Protein AF-A0A954C114-F1 (afdb_monomer_lite)

pLDDT: mean 78.1, std 11.76, range [58.94, 95.31]

Secondary structure (DSSP, 8-state):
-HHHHHHHHHHHHHHHHH----PPPPP---S-HHHHHHHHHHHT-----------

Radius of gyration: 23.62 Å; chains: 1; bounding box: 30×61×40 Å

Structure (mmCIF, N/CA/C/O backbone):
data_AF-A0A954C114-F1
#
_entry.id   AF-A0A954C114-F1
#
loop_
_atom_site.group_PDB
_atom_site.id
_atom_site.type_symbol
_atom_site.label_atom_id
_atom_site.label_alt_id
_atom_site.label_comp_id
_atom_site.label_asym_id
_atom_site.label_entity_id
_atom_site.label_seq_id
_atom_site.pdbx_PDB_ins_code
_atom_site.Cartn_x
_atom_site.Cartn_y
_atom_site.Cartn_z
_atom_site.occupancy
_atom_site.B_iso_or_equiv
_atom_site.auth_seq_id
_atom_site.auth_comp_id
_atom_site.auth_asym_id
_atom_site.auth_atom_id
_atom_site.pdbx_PDB_model_num
ATOM 1 N N . MET A 1 1 ? 16.011 49.924 -29.619 1.00 58.94 1 MET A N 1
ATOM 2 C CA . MET A 1 1 ? 15.388 48.789 -30.347 1.00 58.94 1 MET A CA 1
ATOM 3 C C . MET A 1 1 ? 16.167 47.473 -30.241 1.00 58.94 1 MET A C 1
ATOM 5 O O . MET A 1 1 ? 15.531 46.459 -30.015 1.00 58.94 1 MET A O 1
ATOM 9 N N . LYS A 1 2 ? 17.509 47.447 -30.338 1.00 61.34 2 LYS A N 1
ATOM 10 C CA . LYS A 1 2 ? 18.294 46.189 -30.275 1.00 61.34 2 LYS A CA 1
ATOM 11 C C . LYS A 1 2 ? 18.206 45.428 -28.935 1.00 61.34 2 LYS A C 1
ATOM 13 O O . LYS A 1 2 ? 18.133 44.209 -28.940 1.00 61.34 2 LYS A O 1
ATOM 18 N N . ILE A 1 3 ? 18.159 46.140 -27.805 1.00 69.38 3 ILE A N 1
ATOM 19 C CA . ILE A 1 3 ? 18.116 45.538 -26.454 1.00 69.38 3 ILE A CA 1
ATOM 20 C C . ILE A 1 3 ? 16.745 44.912 -26.151 1.00 69.38 3 ILE A C 1
ATOM 22 O O . ILE A 1 3 ? 16.673 43.855 -25.539 1.00 69.38 3 ILE A O 1
ATOM 26 N N . LEU A 1 4 ? 15.658 45.519 -26.643 1.00 72.12 4 LEU A N 1
ATOM 27 C CA . LEU A 1 4 ? 14.300 44.999 -26.457 1.00 72.12 4 LEU A CA 1
ATOM 28 C C . LEU A 1 4 ? 14.126 43.639 -27.150 1.00 72.12 4 LEU A C 1
ATOM 30 O O . LEU A 1 4 ? 13.595 42.708 -26.556 1.00 72.12 4 LEU A O 1
ATOM 34 N N . ASN A 1 5 ? 14.666 43.495 -28.364 1.00 70.81 5 ASN A N 1
ATOM 35 C CA . ASN A 1 5 ? 14.640 42.229 -29.099 1.00 70.81 5 ASN A CA 1
ATOM 36 C C . ASN A 1 5 ? 15.469 41.134 -28.412 1.00 70.81 5 ASN A C 1
ATOM 38 O O . ASN A 1 5 ? 15.095 39.968 -28.465 1.00 70.81 5 ASN A O 1
ATOM 42 N N . LEU A 1 6 ? 16.567 41.503 -27.744 1.00 71.62 6 LEU A N 1
ATOM 43 C CA . LEU A 1 6 ? 17.393 40.555 -26.995 1.00 71.62 6 LEU A CA 1
ATOM 44 C C . LEU A 1 6 ? 16.659 40.021 -25.755 1.00 71.62 6 LEU A C 1
ATOM 46 O O . LEU A 1 6 ? 16.703 38.826 -25.489 1.00 71.62 6 LEU A O 1
ATOM 50 N N . ILE A 1 7 ? 15.940 40.886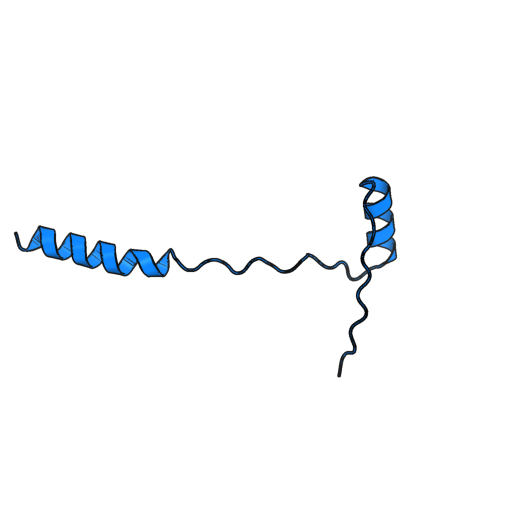 -25.034 1.00 75.12 7 ILE A N 1
ATOM 51 C CA . ILE A 1 7 ? 15.154 40.495 -23.852 1.00 75.12 7 ILE A CA 1
ATOM 52 C C . ILE A 1 7 ? 14.008 39.555 -24.243 1.00 75.12 7 ILE A C 1
ATOM 54 O O . ILE A 1 7 ? 13.797 38.536 -23.588 1.00 75.12 7 ILE A O 1
ATOM 58 N N . VAL A 1 8 ? 13.304 39.858 -25.337 1.00 75.12 8 VAL A N 1
ATOM 59 C CA . VAL A 1 8 ? 12.224 39.000 -25.853 1.00 75.12 8 VAL A CA 1
ATOM 60 C C . VAL A 1 8 ? 12.764 37.632 -26.278 1.00 75.12 8 VAL A C 1
ATOM 62 O O . VAL A 1 8 ? 12.140 36.613 -25.992 1.00 75.12 8 VAL A O 1
ATOM 65 N N . LEU A 1 9 ? 13.949 37.591 -26.895 1.00 73.50 9 LEU A N 1
ATOM 66 C CA . LEU A 1 9 ? 14.589 36.337 -27.285 1.00 73.50 9 LEU A CA 1
ATOM 67 C C . LEU A 1 9 ? 14.931 35.477 -26.059 1.00 73.50 9 LEU A C 1
ATOM 69 O O . LEU A 1 9 ? 14.584 34.302 -26.029 1.00 73.50 9 LEU A O 1
ATOM 73 N N . VAL A 1 10 ? 15.538 36.058 -25.018 1.00 73.75 10 VAL A N 1
ATOM 74 C CA . VAL A 1 10 ? 15.873 35.331 -23.778 1.00 73.75 10 VAL A CA 1
ATOM 75 C C . VAL A 1 10 ? 14.616 34.804 -23.071 1.00 73.75 10 VAL A C 1
ATOM 77 O O . VAL A 1 10 ? 14.609 33.664 -22.606 1.00 73.75 10 VAL A O 1
ATOM 80 N N . ALA A 1 11 ? 13.532 35.584 -23.042 1.00 67.19 11 ALA A N 1
ATOM 81 C CA . ALA A 1 11 ? 12.265 35.162 -22.444 1.00 67.19 11 ALA A CA 1
ATOM 82 C C . ALA A 1 11 ? 11.625 33.962 -23.174 1.00 67.19 11 ALA A C 1
ATOM 84 O O . ALA A 1 11 ? 11.074 33.072 -22.526 1.00 67.19 11 ALA A O 1
ATOM 85 N N . LEU A 1 12 ? 11.744 33.895 -24.505 1.00 68.12 12 LEU A N 1
ATOM 86 C CA . LEU A 1 12 ? 11.212 32.790 -25.313 1.00 68.12 12 LEU A CA 1
ATOM 87 C C . LEU A 1 12 ? 11.966 31.467 -25.095 1.00 68.12 12 LEU A C 1
ATOM 89 O O . LEU A 1 12 ? 11.348 30.407 -25.144 1.00 68.12 12 LEU A O 1
ATOM 93 N N . PHE A 1 13 ? 13.272 31.512 -24.805 1.00 66.62 13 PHE A N 1
ATOM 94 C CA . PHE A 1 13 ? 14.068 30.309 -24.516 1.00 66.62 13 PHE A CA 1
ATOM 95 C C . PHE A 1 13 ? 13.932 29.805 -23.068 1.00 66.62 13 PHE A C 1
ATOM 97 O O . PHE A 1 13 ? 14.191 28.631 -22.813 1.00 66.62 13 PHE A O 1
ATOM 104 N N . ALA A 1 14 ? 13.488 30.644 -22.125 1.00 61.75 14 ALA A N 1
ATOM 105 C CA . ALA A 1 14 ? 13.244 30.240 -20.734 1.00 61.75 14 ALA A CA 1
ATOM 106 C C . ALA A 1 14 ? 11.889 29.530 -20.527 1.00 61.75 14 ALA A C 1
ATOM 108 O O . ALA A 1 14 ? 11.742 28.728 -19.605 1.00 61.75 14 ALA A O 1
ATOM 109 N N . ALA A 1 15 ? 10.907 29.790 -21.396 1.00 62.16 15 ALA A N 1
ATOM 110 C CA . ALA A 1 15 ? 9.579 29.178 -21.336 1.00 62.16 15 ALA A CA 1
ATOM 111 C C . ALA A 1 15 ? 9.575 27.632 -21.457 1.00 62.16 15 ALA A C 1
ATOM 113 O O . ALA A 1 15 ? 8.930 26.990 -20.627 1.00 62.16 15 ALA A O 1
ATOM 114 N N . PRO A 1 16 ? 10.298 26.991 -22.403 1.00 63.75 16 PRO A N 1
ATOM 115 C CA . PRO A 1 16 ? 10.285 25.531 -22.529 1.00 63.75 16 PRO A CA 1
ATOM 116 C C . PRO A 1 16 ? 11.023 24.805 -21.395 1.00 63.75 16 PRO A C 1
ATOM 118 O O . PRO A 1 16 ? 10.704 23.655 -21.116 1.00 63.75 16 PRO A O 1
ATOM 121 N N . LEU A 1 17 ? 11.969 25.460 -20.708 1.00 59.69 17 LEU A N 1
ATOM 122 C CA . LEU A 1 17 ? 12.677 24.860 -19.568 1.00 59.69 17 LEU A CA 1
ATOM 123 C C . LEU A 1 17 ? 11.769 24.732 -18.329 1.00 59.69 17 LEU A C 1
ATOM 125 O O . LEU A 1 17 ? 11.951 23.835 -17.511 1.00 59.69 17 LEU A O 1
ATOM 129 N N . MET A 1 18 ? 10.782 25.625 -18.210 1.00 59.41 18 MET A N 1
ATOM 130 C CA . MET A 1 18 ? 9.771 25.641 -17.144 1.00 59.41 18 MET A CA 1
ATOM 131 C C . MET A 1 18 ? 8.522 24.817 -17.498 1.00 59.41 18 MET A C 1
ATOM 133 O O . MET A 1 18 ? 7.734 24.494 -16.616 1.00 59.41 18 MET A O 1
ATOM 137 N N . ALA A 1 19 ? 8.352 24.464 -18.777 1.00 61.56 19 ALA A N 1
ATOM 138 C CA . ALA A 1 19 ? 7.276 23.609 -19.285 1.00 61.56 19 ALA A CA 1
ATOM 139 C C . ALA A 1 19 ? 7.616 22.108 -19.217 1.00 61.56 19 ALA A C 1
ATOM 141 O O . ALA A 1 19 ? 6.940 21.284 -19.833 1.00 61.56 19 ALA A O 1
ATOM 142 N N . GLY A 1 20 ? 8.667 21.737 -18.480 1.00 65.81 20 GLY A N 1
ATOM 143 C CA . GLY A 1 20 ? 8.885 20.359 -18.067 1.00 65.81 20 GLY A CA 1
ATOM 144 C C . GLY A 1 20 ? 7.807 19.968 -17.065 1.00 65.81 20 GLY A C 1
ATOM 145 O O . GLY A 1 20 ? 8.015 20.076 -15.859 1.00 65.81 20 GLY A O 1
ATOM 146 N N . GLU A 1 21 ? 6.638 19.556 -17.555 1.00 65.88 21 GLU A N 1
ATOM 147 C CA . GLU A 1 21 ? 5.618 18.937 -16.718 1.00 65.88 21 GLU A CA 1
ATOM 148 C C . GLU A 1 21 ? 6.263 17.743 -16.011 1.00 65.88 21 GLU A C 1
ATOM 150 O O . GLU A 1 21 ? 6.680 16.766 -16.640 1.00 65.88 21 GLU A O 1
ATOM 155 N N . LYS A 1 22 ? 6.415 17.843 -14.686 1.00 69.56 22 LYS A N 1
ATOM 156 C CA . LYS A 1 22 ? 6.847 16.709 -13.878 1.00 69.56 22 LYS A CA 1
ATOM 157 C C . LYS A 1 22 ? 5.794 15.627 -14.085 1.00 69.56 22 LYS A C 1
ATOM 159 O O . LYS A 1 22 ? 4.641 15.823 -13.703 1.00 69.56 22 LYS A O 1
ATOM 164 N N . LEU A 1 23 ? 6.192 14.517 -14.711 1.00 70.12 23 LEU A N 1
ATOM 165 C CA . LEU A 1 23 ? 5.325 13.353 -14.854 1.00 70.12 23 LEU A CA 1
ATOM 166 C C . LEU A 1 23 ? 4.727 13.042 -13.478 1.00 70.12 23 LEU A C 1
ATOM 168 O O . LEU A 1 23 ? 5.476 13.067 -12.492 1.00 70.12 23 LEU A O 1
ATOM 172 N N . PRO A 1 2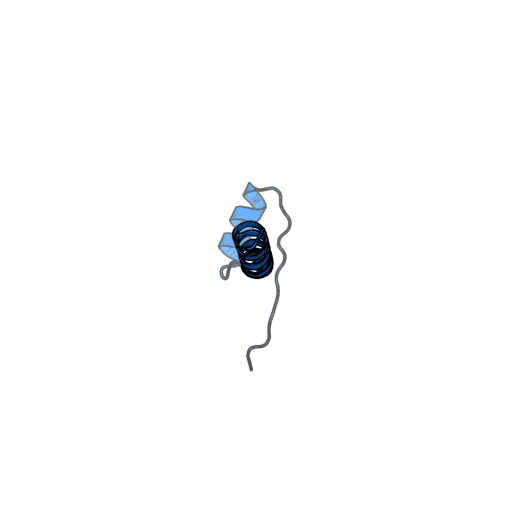4 ? 3.407 12.801 -13.383 1.00 72.31 24 PRO A N 1
ATOM 173 C CA . PRO A 1 24 ? 2.799 12.478 -12.108 1.00 72.31 24 PRO A CA 1
ATOM 174 C C . PRO A 1 24 ? 3.545 11.280 -11.533 1.00 72.31 24 PRO A C 1
ATOM 176 O O . PRO A 1 24 ? 3.729 10.264 -12.209 1.00 72.31 24 PRO A O 1
ATOM 179 N N . GLU A 1 25 ? 4.032 11.430 -10.303 1.00 76.62 25 GLU A N 1
ATOM 180 C CA . GLU A 1 25 ? 4.605 10.300 -9.589 1.00 76.62 25 GLU A CA 1
ATOM 181 C 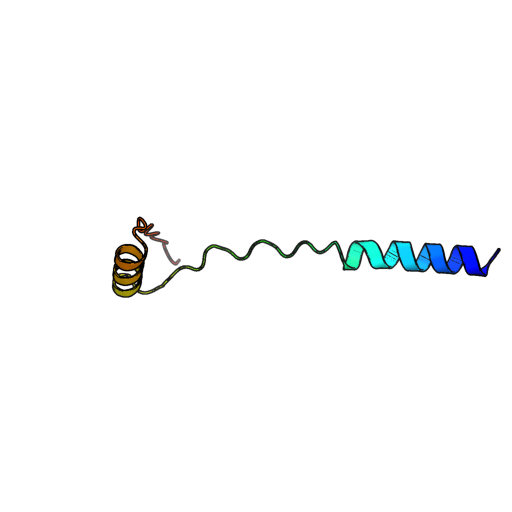C . GLU A 1 25 ? 3.534 9.209 -9.545 1.00 76.62 25 GLU A C 1
ATOM 183 O O . GLU A 1 25 ? 2.361 9.477 -9.265 1.00 76.62 25 GLU A O 1
ATOM 188 N N . GLY A 1 26 ? 3.923 7.987 -9.914 1.00 74.62 26 GLY A N 1
ATOM 189 C CA . GLY A 1 26 ? 3.016 6.851 -9.861 1.00 74.62 26 GLY A CA 1
ATOM 190 C C . GLY A 1 26 ? 2.442 6.686 -8.447 1.00 74.62 26 GLY A C 1
ATOM 191 O O . GLY A 1 26 ? 3.020 7.189 -7.480 1.00 74.62 26 GLY A O 1
ATOM 192 N N . PRO A 1 27 ? 1.308 5.983 -8.297 1.00 74.12 27 PRO A N 1
ATOM 193 C CA . PRO A 1 27 ? 0.718 5.768 -6.984 1.00 74.12 27 PRO A CA 1
ATOM 194 C C . PRO A 1 27 ? 1.758 5.175 -6.014 1.00 74.12 27 PRO A C 1
ATOM 196 O O . PRO A 1 27 ? 2.497 4.265 -6.402 1.00 74.12 27 PRO A O 1
ATOM 199 N N . PRO A 1 28 ? 1.850 5.681 -4.770 1.00 77.50 28 PRO A N 1
ATOM 200 C CA . PRO A 1 28 ? 2.820 5.197 -3.797 1.00 77.50 28 PRO A CA 1
ATOM 201 C C . PRO A 1 28 ? 2.411 3.799 -3.326 1.00 77.50 28 PRO A C 1
ATOM 203 O O . PRO A 1 28 ? 1.598 3.636 -2.414 1.00 77.50 28 PRO A O 1
ATOM 206 N N . TRP A 1 29 ? 2.954 2.775 -3.980 1.00 81.25 29 TRP A N 1
ATOM 207 C CA . TRP A 1 29 ? 2.704 1.383 -3.625 1.00 81.25 29 TRP A CA 1
ATOM 208 C C . TRP A 1 29 ? 3.396 1.040 -2.309 1.00 81.25 29 TRP A C 1
ATOM 210 O O . TRP A 1 29 ? 4.605 1.222 -2.158 1.00 81.25 29 TRP A O 1
ATOM 220 N N . LYS A 1 30 ? 2.634 0.494 -1.363 1.00 81.69 30 LYS A N 1
ATOM 221 C CA . LYS A 1 30 ? 3.206 -0.156 -0.181 1.00 81.69 30 LYS A CA 1
ATOM 222 C C . LYS A 1 30 ? 3.592 -1.581 -0.553 1.00 81.69 30 LYS A C 1
ATOM 224 O O . LYS A 1 30 ? 2.821 -2.266 -1.219 1.00 81.69 30 LYS A O 1
ATOM 229 N N . GLN A 1 31 ? 4.777 -2.017 -0.134 1.00 80.19 31 GLN A N 1
ATOM 230 C CA . GLN A 1 31 ? 5.231 -3.392 -0.373 1.00 80.19 31 GLN A CA 1
ATOM 231 C C . GLN A 1 31 ? 4.670 -4.383 0.654 1.00 80.19 31 GLN A C 1
ATOM 233 O O . GLN A 1 31 ? 4.575 -5.571 0.362 1.00 80.19 31 GLN A O 1
ATOM 238 N N . ASP A 1 32 ? 4.272 -3.898 1.832 1.00 90.12 32 ASP A N 1
ATOM 239 C CA . ASP A 1 32 ? 3.730 -4.719 2.909 1.00 90.12 32 ASP A CA 1
ATOM 240 C C . ASP A 1 32 ? 2.192 -4.683 2.927 1.00 90.12 32 ASP A C 1
ATOM 242 O O . ASP A 1 32 ? 1.573 -3.616 3.022 1.00 90.12 32 ASP A O 1
ATOM 246 N N . LEU A 1 33 ? 1.574 -5.865 2.829 1.00 90.25 33 LEU A N 1
ATOM 247 C CA . LEU A 1 33 ? 0.117 -6.011 2.827 1.00 90.25 33 LEU A CA 1
ATOM 248 C C . LEU A 1 33 ? -0.493 -5.673 4.191 1.00 90.25 33 LEU A C 1
ATOM 250 O O . LEU A 1 33 ? -1.553 -5.053 4.241 1.00 90.25 33 LEU A O 1
ATOM 254 N N . GLN A 1 34 ? 0.151 -6.066 5.290 1.00 93.19 34 GLN A N 1
ATOM 255 C CA . GLN A 1 34 ? -0.380 -5.850 6.633 1.00 93.19 34 GLN A CA 1
ATOM 256 C C . GLN A 1 34 ? -0.445 -4.354 6.950 1.00 93.19 34 GLN A C 1
ATOM 258 O O . GLN A 1 34 ? -1.476 -3.859 7.406 1.00 93.19 34 GLN A O 1
ATOM 263 N N . GLN A 1 35 ? 0.600 -3.608 6.599 1.00 91.00 35 GLN A N 1
ATOM 264 C CA . GLN A 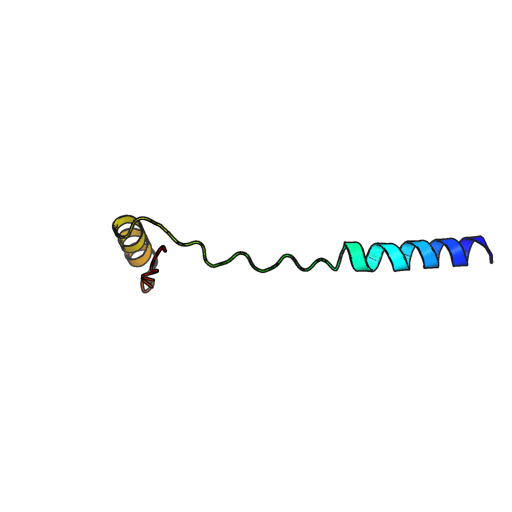1 35 ? 0.618 -2.158 6.743 1.00 91.00 35 GLN A CA 1
ATOM 265 C C . GLN A 1 35 ? -0.437 -1.478 5.858 1.00 91.00 35 GLN A C 1
ATOM 267 O O . GLN A 1 35 ? -1.099 -0.536 6.294 1.00 91.00 35 GLN A O 1
ATOM 272 N N . ALA A 1 36 ? -0.646 -1.965 4.630 1.00 90.81 36 ALA A N 1
ATOM 273 C CA . ALA A 1 36 ? -1.713 -1.460 3.766 1.00 90.81 36 ALA A CA 1
ATOM 274 C C . ALA A 1 36 ? -3.113 -1.694 4.367 1.00 90.81 36 ALA A C 1
ATOM 276 O O . ALA A 1 36 ? -3.975 -0.824 4.244 1.00 90.81 36 ALA A O 1
ATOM 277 N N . VAL A 1 37 ? -3.326 -2.826 5.048 1.00 93.19 37 VAL A N 1
ATOM 278 C CA . VAL A 1 37 ? -4.578 -3.131 5.758 1.00 93.19 37 VAL A CA 1
ATOM 279 C C . VAL A 1 37 ? -4.799 -2.197 6.939 1.00 93.19 37 VAL A C 1
ATOM 281 O O . VAL A 1 37 ? -5.881 -1.622 7.064 1.00 93.19 37 VAL A O 1
ATOM 284 N N . GLU A 1 38 ? -3.791 -2.003 7.784 1.00 94.19 38 GLU A N 1
ATOM 285 C CA . GLU A 1 38 ? -3.907 -1.113 8.942 1.00 94.19 38 GLU A CA 1
ATOM 286 C C . GLU A 1 38 ? -4.265 0.322 8.537 1.00 94.19 38 GLU A C 1
ATOM 288 O O . GLU A 1 38 ? -5.108 0.960 9.171 1.00 94.19 38 GLU A O 1
ATOM 293 N N . ASP A 1 39 ? -3.662 0.830 7.463 1.00 91.69 39 ASP A N 1
ATOM 294 C CA . ASP A 1 39 ? -3.911 2.195 7.000 1.00 91.69 39 ASP A CA 1
ATOM 295 C C . ASP A 1 39 ? -5.254 2.350 6.286 1.00 91.69 39 ASP A C 1
ATOM 297 O O . ASP A 1 39 ? -5.907 3.388 6.417 1.00 91.69 39 ASP A O 1
ATOM 301 N N . ALA A 1 40 ? -5.696 1.318 5.570 1.00 93.25 40 ALA A N 1
ATOM 302 C CA . ALA A 1 40 ? -7.024 1.269 4.976 1.00 93.25 40 ALA A CA 1
ATOM 303 C C . ALA A 1 40 ? -8.126 1.291 6.039 1.00 93.25 40 ALA A C 1
ATOM 305 O O . ALA A 1 40 ? -9.078 2.061 5.912 1.00 93.25 40 ALA A O 1
ATOM 306 N N . LEU A 1 41 ? -7.955 0.526 7.123 1.00 95.31 41 LEU A N 1
ATOM 307 C CA . LEU A 1 41 ? -8.886 0.512 8.253 1.00 95.31 41 LEU A CA 1
ATOM 308 C C . LEU A 1 41 ? -8.924 1.857 8.988 1.00 95.31 41 LEU A C 1
ATOM 310 O O . LEU A 1 41 ? -9.999 2.322 9.354 1.00 95.31 41 LEU A O 1
ATOM 314 N N . LYS A 1 42 ? -7.771 2.511 9.180 1.00 94.69 42 LYS A N 1
ATOM 315 C CA . LYS A 1 42 ? -7.707 3.853 9.791 1.00 94.69 42 LYS A CA 1
ATOM 316 C C . LYS A 1 42 ? -8.329 4.932 8.906 1.00 94.69 42 LYS A C 1
ATOM 318 O O . LYS A 1 42 ? -8.874 5.904 9.419 1.00 94.69 42 LYS A O 1
ATOM 323 N N . GLY A 1 43 ? -8.182 4.796 7.592 1.00 93.94 43 GLY A N 1
ATOM 324 C CA . GLY A 1 43 ? -8.619 5.791 6.620 1.00 93.94 43 GLY A CA 1
ATOM 325 C C . GLY A 1 43 ? -10.032 5.592 6.079 1.00 93.94 43 GLY A C 1
ATOM 326 O O . GLY A 1 43 ? -10.459 6.442 5.302 1.00 93.94 43 GLY A O 1
ATOM 327 N N . ASP A 1 44 ? -10.704 4.492 6.435 1.00 94.75 44 ASP A N 1
ATOM 328 C CA . ASP A 1 44 ? -11.947 4.020 5.804 1.00 94.75 44 ASP A CA 1
ATOM 329 C C . ASP A 1 44 ? -11.832 3.966 4.268 1.00 94.75 44 ASP A C 1
ATOM 331 O O . ASP A 1 44 ? -12.639 4.514 3.516 1.00 94.75 44 ASP A O 1
ATOM 335 N N . LYS A 1 45 ? -10.735 3.367 3.783 1.00 91.19 45 LYS A N 1
ATOM 336 C CA . LYS A 1 45 ? -10.426 3.271 2.348 1.00 91.19 45 LYS A CA 1
ATOM 337 C C . LYS A 1 45 ? -10.346 1.815 1.901 1.00 91.19 45 LYS A C 1
ATOM 339 O O . LYS A 1 45 ? -9.832 0.983 2.643 1.00 91.19 45 LYS A O 1
ATOM 344 N N . PRO A 1 46 ? -10.770 1.492 0.668 1.00 91.19 46 PRO A N 1
ATOM 345 C CA . PRO A 1 46 ? -10.515 0.180 0.091 1.00 91.19 46 PRO A CA 1
ATOM 346 C C . PRO A 1 46 ? -9.019 -0.017 -0.200 1.00 91.19 46 PRO A C 1
ATOM 348 O O . PRO A 1 46 ? -8.284 0.940 -0.449 1.00 91.19 46 PRO A O 1
ATOM 351 N N . ILE 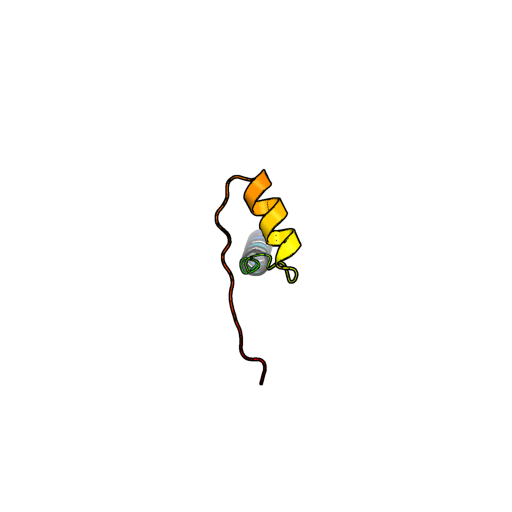A 1 47 ? -8.584 -1.278 -0.225 1.00 91.19 47 ILE A N 1
ATOM 352 C CA . ILE A 1 47 ? -7.221 -1.674 -0.601 1.00 91.19 47 ILE A CA 1
ATOM 353 C C . ILE A 1 47 ? -7.232 -2.163 -2.045 1.00 91.19 47 ILE A C 1
ATOM 355 O O . ILE A 1 47 ? -8.083 -2.965 -2.427 1.00 91.19 47 ILE A O 1
ATOM 359 N N . PHE A 1 48 ? -6.252 -1.724 -2.833 1.00 90.44 48 PHE A N 1
ATOM 360 C CA . PHE A 1 48 ? -5.992 -2.259 -4.165 1.00 90.44 48 PHE A CA 1
ATOM 361 C C . PHE A 1 48 ? -4.691 -3.065 -4.143 1.00 90.44 48 PHE A C 1
ATOM 363 O O . PHE A 1 48 ? -3.636 -2.530 -3.806 1.00 90.44 48 PHE A O 1
ATOM 370 N N . VAL A 1 49 ? -4.767 -4.352 -4.488 1.00 89.31 49 VAL A 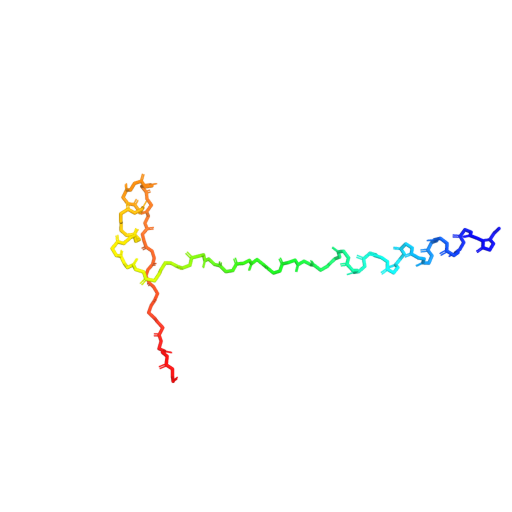N 1
ATOM 371 C CA . VAL A 1 49 ? -3.615 -5.264 -4.505 1.00 89.31 49 VAL A CA 1
ATOM 372 C C . VAL A 1 49 ? -3.273 -5.598 -5.951 1.00 89.31 49 VAL A C 1
ATOM 374 O O . VAL A 1 49 ? -4.119 -6.100 -6.690 1.00 89.31 49 VAL A O 1
ATOM 377 N N . TYR A 1 50 ? -2.033 -5.322 -6.351 1.00 86.62 50 TYR A N 1
ATOM 378 C CA . TYR A 1 50 ? -1.556 -5.557 -7.710 1.00 86.62 50 TYR A CA 1
ATOM 379 C C . TYR A 1 50 ? -0.459 -6.624 -7.725 1.00 86.62 50 TYR A C 1
ATOM 381 O O . TYR A 1 50 ? 0.628 -6.422 -7.186 1.00 86.62 50 TYR A O 1
ATOM 389 N N . PHE A 1 51 ? -0.743 -7.761 -8.359 1.00 86.44 51 PHE A N 1
ATOM 390 C CA . PHE A 1 51 ? 0.233 -8.828 -8.564 1.00 86.44 51 PHE A CA 1
ATOM 391 C C . PHE A 1 51 ? 0.944 -8.617 -9.899 1.00 86.44 51 PHE A C 1
ATOM 393 O O . PHE A 1 51 ? 0.316 -8.605 -10.956 1.00 86.44 51 PHE A O 1
ATOM 400 N N . THR A 1 52 ? 2.264 -8.473 -9.853 1.00 83.00 52 THR A N 1
ATOM 401 C CA . THR A 1 52 ? 3.118 -8.352 -11.040 1.00 83.00 52 THR A CA 1
ATOM 402 C C . THR A 1 52 ? 4.000 -9.590 -11.152 1.00 83.00 52 THR A C 1
ATOM 404 O O . THR A 1 52 ? 4.484 -10.107 -10.145 1.00 83.00 52 THR A O 1
ATOM 407 N N . LYS A 1 53 ? 4.216 -10.068 -12.379 1.00 83.38 53 LYS A N 1
ATOM 408 C CA . LYS A 1 53 ? 5.202 -11.109 -12.663 1.00 83.38 53 LYS A CA 1
ATOM 409 C C . LYS A 1 53 ? 6.552 -10.438 -12.907 1.00 83.38 53 LYS A C 1
ATOM 411 O O . LYS A 1 53 ? 6.699 -9.713 -13.887 1.00 83.38 53 LYS A O 1
ATOM 416 N N . THR A 1 54 ? 7.526 -10.689 -12.043 1.00 72.69 54 THR A N 1
ATOM 417 C CA . THR A 1 54 ? 8.925 -10.329 -12.303 1.00 72.69 54 THR A CA 1
ATOM 418 C C . THR A 1 54 ? 9.523 -11.402 -13.220 1.00 72.69 54 THR A C 1
ATOM 420 O O . THR A 1 54 ? 9.400 -12.589 -12.914 1.00 72.69 54 THR A O 1
ATOM 423 N N . TYR A 1 55 ? 10.065 -10.997 -14.371 1.00 62.09 55 TYR A N 1
ATOM 424 C CA . TYR A 1 55 ? 10.744 -11.883 -15.329 1.00 62.09 55 TYR A CA 1
ATOM 425 C C . TYR A 1 55 ? 12.221 -12.039 -14.982 1.00 62.09 55 TYR A C 1
ATOM 427 O O . TYR A 1 55 ? 12.804 -11.042 -14.499 1.00 62.09 55 TYR A O 1
#

Sequence (55 aa):
MKILNLIVLVALFAAPLMAGEKLPEGPPWKQDLQQAVEDALKGDKPIFVYFTKTY

Foldseek 3Di:
DVVVVVVVVVVVVVVVVVVPPDDPDPDPDDPDPVVQVVVCVVVVHDDDDDDDDDD